Protein AF-A0ABD6EZK9-F1 (afdb_monomer_lite)

Sequence (178 aa):
MIFKDPNLRVIQKNAFKRYFLVEELVFENCAALENIEKNAFKGLTNLRILRLSNNQRLIDLPKNSFALFSSQPGLRIQLKNNALRTISAGVFRKSEHLRELTIEGINLTIETGAFSTLTTIDFLILKGITTIEKSAFKNISRVYRLDITNSRFNLTEGIFDSLSYMKEVNTMIMTAVL

Radius of gyration: 15.77 Å; chains: 1; bounding box: 39×24×45 Å

pLDDT: mean 91.48, std 11.1, range [34.31, 98.69]

Structure (mmCIF, N/CA/C/O backbone):
data_AF-A0ABD6EZK9-F1
#
_entry.id   AF-A0ABD6EZK9-F1
#
loop_
_atom_site.group_PDB
_atom_site.id
_atom_site.type_symbol
_atom_site.label_atom_id
_atom_site.label_alt_id
_atom_site.label_comp_id
_atom_site.label_asym_id
_atom_site.label_entity_id
_atom_site.label_seq_id
_atom_site.pdbx_PDB_ins_code
_atom_site.Cartn_x
_atom_site.Cartn_y
_atom_site.Cartn_z
_atom_site.occupancy
_atom_site.B_iso_or_equiv
_atom_site.auth_seq_id
_atom_site.auth_comp_id
_atom_site.auth_asym_id
_atom_site.auth_atom_id
_atom_site.pdbx_PDB_model_num
ATOM 1 N N . MET A 1 1 ? 3.338 -8.473 -17.486 1.00 96.00 1 MET A N 1
ATOM 2 C CA . MET A 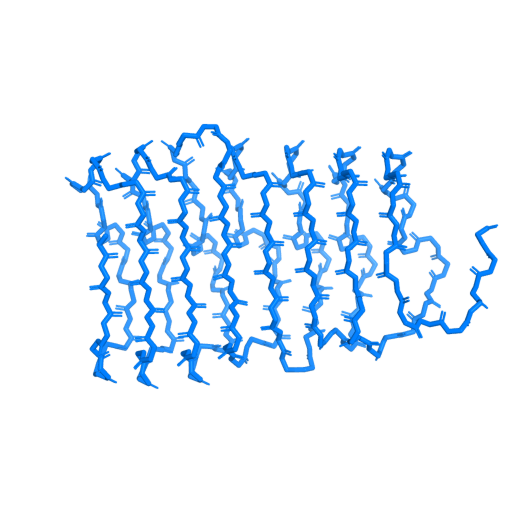1 1 ? 4.748 -8.026 -17.543 1.00 96.00 1 MET A CA 1
ATOM 3 C C . MET A 1 1 ? 5.433 -8.455 -16.255 1.00 96.00 1 MET A C 1
ATOM 5 O O . MET A 1 1 ? 4.887 -8.187 -15.192 1.00 96.00 1 MET A O 1
ATOM 9 N N . ILE A 1 2 ? 6.566 -9.156 -16.331 1.00 97.75 2 ILE A N 1
ATOM 10 C CA . ILE A 1 2 ? 7.234 -9.751 -15.161 1.00 97.75 2 ILE A CA 1
ATOM 11 C C . ILE A 1 2 ? 8.706 -9.330 -15.149 1.00 97.75 2 ILE A C 1
ATOM 13 O O . ILE A 1 2 ? 9.380 -9.438 -16.170 1.00 97.75 2 ILE A O 1
ATOM 17 N N . PHE A 1 3 ? 9.192 -8.883 -13.994 1.00 97.94 3 PHE A N 1
ATOM 18 C CA . PHE A 1 3 ? 10.578 -8.519 -13.718 1.00 97.94 3 PHE A CA 1
ATOM 19 C C . PHE A 1 3 ? 11.151 -9.453 -12.651 1.00 97.94 3 PHE A C 1
ATOM 21 O O . PHE A 1 3 ? 10.533 -9.639 -11.604 1.00 97.94 3 PHE A O 1
ATOM 28 N N . LYS A 1 4 ? 12.330 -10.019 -12.929 1.00 97.12 4 LYS A N 1
ATOM 29 C CA . LYS A 1 4 ? 13.085 -10.899 -12.017 1.00 97.12 4 LYS A CA 1
ATOM 30 C C . LYS A 1 4 ? 14.578 -10.564 -11.984 1.00 97.12 4 LYS A C 1
ATOM 32 O O . LYS A 1 4 ? 15.411 -11.445 -11.810 1.00 97.12 4 LYS A O 1
ATOM 37 N N . ASP A 1 5 ? 14.920 -9.306 -12.249 1.00 97.19 5 ASP A N 1
ATOM 38 C CA . ASP A 1 5 ? 16.314 -8.869 -12.292 1.00 97.19 5 ASP A CA 1
ATOM 39 C C . ASP A 1 5 ? 16.857 -8.727 -10.859 1.00 97.19 5 ASP A C 1
ATOM 41 O O . ASP A 1 5 ? 16.408 -7.835 -10.128 1.00 97.19 5 ASP A O 1
ATOM 45 N N . PRO A 1 6 ? 17.824 -9.568 -10.438 1.00 95.88 6 PRO A N 1
ATOM 46 C CA . PRO A 1 6 ? 18.385 -9.496 -9.095 1.00 95.88 6 PRO A CA 1
ATOM 47 C C . PRO A 1 6 ? 19.155 -8.193 -8.851 1.00 95.88 6 PRO A C 1
ATOM 49 O O . PRO A 1 6 ? 19.359 -7.840 -7.693 1.00 95.88 6 PRO A O 1
ATOM 52 N N . ASN A 1 7 ? 19.548 -7.472 -9.909 1.00 97.69 7 ASN A N 1
ATOM 53 C CA . ASN A 1 7 ? 20.286 -6.212 -9.840 1.00 97.69 7 ASN A CA 1
ATOM 54 C C . ASN A 1 7 ? 19.381 -4.974 -9.918 1.00 97.69 7 ASN A C 1
ATOM 56 O O . ASN A 1 7 ? 19.876 -3.853 -9.775 1.00 97.69 7 ASN A O 1
ATOM 60 N N . LEU A 1 8 ? 18.068 -5.135 -10.121 1.00 98.25 8 LEU A N 1
ATOM 61 C CA . LEU A 1 8 ? 17.134 -4.012 -10.122 1.00 98.25 8 LEU A CA 1
ATOM 62 C C . LEU A 1 8 ? 17.090 -3.388 -8.727 1.00 98.25 8 LEU A C 1
ATOM 64 O O . LEU A 1 8 ? 16.507 -3.959 -7.814 1.00 98.25 8 LEU A O 1
ATOM 68 N N . ARG A 1 9 ? 17.668 -2.195 -8.576 1.00 98.12 9 ARG A N 1
ATOM 69 C CA . ARG A 1 9 ? 17.710 -1.481 -7.289 1.00 98.12 9 ARG A CA 1
ATOM 70 C C . ARG A 1 9 ? 16.527 -0.556 -7.052 1.00 98.12 9 ARG A C 1
ATOM 72 O O . ARG A 1 9 ? 16.079 -0.402 -5.919 1.00 98.12 9 ARG A O 1
ATOM 79 N N . VAL A 1 10 ? 16.036 0.080 -8.112 1.00 98.38 10 VAL A N 1
ATOM 80 C CA . VAL A 1 10 ? 15.052 1.161 -8.015 1.00 98.38 10 VAL A CA 1
ATOM 81 C C . VAL A 1 10 ? 14.018 1.035 -9.124 1.00 98.38 10 VAL A C 1
ATOM 83 O O . VAL A 1 10 ? 14.377 0.943 -10.298 1.00 98.38 10 VAL A O 1
ATOM 86 N N . ILE A 1 11 ? 12.735 1.119 -8.769 1.00 97.88 11 ILE A N 1
ATOM 87 C CA . ILE A 1 11 ? 11.675 1.387 -9.746 1.00 97.88 11 ILE A CA 1
ATOM 88 C C . ILE A 1 11 ? 11.538 2.904 -9.881 1.00 97.88 11 ILE A C 1
ATOM 90 O O . ILE A 1 11 ? 11.025 3.583 -8.990 1.00 97.88 11 ILE A O 1
ATOM 94 N N . GLN A 1 12 ? 12.037 3.434 -10.995 1.00 97.38 12 GLN A N 1
ATOM 95 C CA . GLN A 1 12 ? 12.130 4.873 -11.223 1.00 97.38 12 GLN A CA 1
ATOM 96 C C . GLN A 1 12 ? 10.762 5.535 -11.423 1.00 97.38 12 GLN A C 1
ATOM 98 O O . GLN A 1 12 ? 9.789 4.934 -11.892 1.00 97.38 12 GLN A O 1
ATOM 103 N N . LYS A 1 13 ? 10.704 6.831 -11.127 1.00 95.69 13 LYS A N 1
ATOM 104 C CA . LYS A 1 13 ? 9.548 7.692 -11.353 1.00 95.69 13 LYS A CA 1
ATOM 105 C C . LYS A 1 13 ? 9.110 7.609 -12.813 1.00 95.69 13 LYS A C 1
ATOM 107 O O . LYS A 1 13 ? 9.899 7.844 -13.723 1.00 95.69 13 LYS A O 1
ATOM 112 N N . ASN A 1 14 ? 7.811 7.401 -13.037 1.00 92.81 14 ASN A N 1
ATOM 113 C CA . ASN A 1 14 ? 7.214 7.281 -14.371 1.00 92.81 14 ASN A CA 1
ATOM 114 C C . ASN A 1 14 ? 7.803 6.152 -15.245 1.00 92.81 14 ASN A C 1
ATOM 116 O O . ASN A 1 14 ? 7.617 6.210 -16.465 1.00 92.81 14 ASN A O 1
ATOM 120 N N . ALA A 1 15 ? 8.472 5.141 -14.671 1.00 95.00 15 ALA A N 1
ATOM 121 C CA . ALA A 1 15 ? 9.044 4.018 -15.425 1.00 95.00 15 ALA A CA 1
ATOM 122 C C . ALA A 1 15 ? 8.026 3.370 -16.381 1.00 95.00 15 ALA A C 1
ATOM 124 O O . ALA A 1 15 ? 8.384 2.911 -17.464 1.00 95.00 15 ALA A O 1
ATOM 125 N N . PHE A 1 16 ? 6.738 3.417 -16.018 1.00 94.62 16 PHE A N 1
ATOM 126 C CA . PHE A 1 16 ? 5.662 2.779 -16.767 1.00 94.62 16 PHE A CA 1
ATOM 127 C C . PHE A 1 16 ? 4.757 3.718 -17.576 1.00 94.62 16 PHE A C 1
ATOM 129 O O . PHE A 1 16 ? 3.709 3.295 -18.062 1.00 94.62 16 PHE A O 1
ATOM 136 N N . LYS A 1 17 ? 5.155 4.979 -17.799 1.00 92.00 17 LYS A N 1
ATOM 137 C CA . LYS A 1 17 ? 4.282 6.005 -18.410 1.00 92.00 17 LYS A CA 1
ATOM 138 C C . LYS A 1 17 ? 3.712 5.635 -19.787 1.00 92.00 17 LYS A C 1
ATOM 140 O O . LYS A 1 17 ? 2.690 6.188 -20.180 1.00 92.00 17 LYS A O 1
ATOM 145 N N . ARG A 1 18 ? 4.375 4.742 -20.529 1.00 93.38 18 ARG A N 1
ATOM 146 C CA . ARG A 1 18 ? 3.982 4.315 -21.884 1.00 93.38 18 ARG A CA 1
ATOM 147 C C . ARG A 1 18 ? 3.382 2.905 -21.948 1.00 93.38 18 ARG A C 1
ATOM 149 O O . ARG A 1 18 ? 3.031 2.460 -23.031 1.00 93.38 18 ARG A O 1
ATOM 156 N N . TYR A 1 19 ? 3.241 2.211 -20.820 1.00 94.06 19 TYR A N 1
ATOM 157 C CA . TYR A 1 19 ? 2.802 0.812 -20.770 1.00 94.06 19 TYR A CA 1
ATOM 158 C C . TYR A 1 19 ? 1.306 0.695 -20.440 1.00 94.06 19 TYR A C 1
ATOM 160 O O . TYR A 1 19 ? 0.899 -0.049 -19.553 1.00 94.06 19 TYR A O 1
ATOM 168 N N . PHE A 1 20 ? 0.472 1.446 -21.159 1.00 93.31 20 PHE A N 1
ATOM 169 C CA . PHE A 1 20 ? -0.962 1.583 -20.871 1.00 93.31 20 PHE A CA 1
ATOM 170 C C . PHE A 1 20 ? -1.766 0.285 -21.044 1.00 93.31 20 PHE A C 1
ATOM 172 O O . PHE A 1 20 ? -2.811 0.149 -20.416 1.00 93.31 20 PHE A O 1
ATOM 179 N N . LEU A 1 21 ? -1.273 -0.674 -21.839 1.00 95.62 21 LEU A N 1
ATOM 180 C CA . LEU A 1 21 ? -1.915 -1.977 -22.072 1.00 95.62 21 LEU A CA 1
ATOM 181 C C . LEU A 1 21 ? -1.601 -3.033 -21.002 1.00 95.62 21 LEU A C 1
ATOM 183 O O . LEU A 1 21 ? -2.171 -4.118 -21.038 1.00 95.62 21 LEU A O 1
ATOM 187 N N . VAL A 1 22 ? -0.675 -2.767 -20.077 1.00 96.44 22 VAL A N 1
ATOM 188 C CA . VAL A 1 22 ? -0.282 -3.766 -19.076 1.00 96.44 22 VAL A CA 1
ATOM 189 C C . VAL A 1 22 ? -1.404 -3.951 -18.055 1.00 96.44 22 VAL A C 1
ATOM 191 O O . VAL A 1 22 ? -1.701 -3.040 -17.286 1.00 96.44 22 VAL A O 1
ATOM 194 N N . GLU A 1 23 ? -1.983 -5.152 -18.019 1.00 97.06 23 GLU A N 1
ATOM 195 C CA . GLU A 1 23 ? -3.003 -5.538 -17.031 1.00 97.06 23 GLU A CA 1
ATOM 196 C C . GLU A 1 23 ? -2.406 -6.135 -15.753 1.00 97.06 23 GLU A C 1
ATOM 198 O O . GLU A 1 23 ? -2.955 -5.979 -14.662 1.00 97.06 23 GLU A O 1
ATOM 203 N N . GLU A 1 24 ? -1.250 -6.782 -15.871 1.00 97.94 24 GLU A N 1
ATOM 204 C CA . GLU A 1 24 ? -0.554 -7.406 -14.753 1.00 97.94 24 GLU A CA 1
ATOM 205 C C . GLU A 1 24 ? 0.929 -7.044 -14.773 1.00 97.94 24 GLU A C 1
ATOM 207 O O . GLU A 1 24 ? 1.621 -7.237 -15.780 1.00 97.94 24 GLU A O 1
ATOM 212 N N . LEU A 1 25 ? 1.417 -6.533 -13.646 1.00 98.12 25 LEU A N 1
ATOM 213 C CA . LEU A 1 25 ? 2.809 -6.161 -13.436 1.00 98.12 25 LEU A CA 1
ATOM 214 C C . LEU A 1 25 ? 3.354 -6.876 -12.197 1.00 98.12 25 LEU A C 1
ATOM 216 O O . LEU A 1 25 ? 2.792 -6.765 -11.109 1.00 98.12 25 LEU A O 1
ATOM 220 N N . VAL A 1 26 ? 4.454 -7.604 -12.367 1.00 98.69 26 VAL A N 1
ATOM 221 C CA . VAL A 1 26 ? 5.059 -8.428 -11.314 1.00 98.69 26 VAL A CA 1
ATOM 222 C C . VAL A 1 26 ? 6.540 -8.092 -11.175 1.00 98.69 26 VAL A C 1
ATOM 224 O O . VAL A 1 26 ? 7.257 -8.086 -12.171 1.00 98.69 26 VAL A O 1
ATOM 227 N N . PHE A 1 27 ? 6.993 -7.866 -9.943 1.00 98.50 27 PHE A N 1
ATOM 228 C CA . PHE A 1 27 ? 8.402 -7.833 -9.546 1.00 98.50 27 PHE A CA 1
ATOM 229 C C . PHE A 1 27 ? 8.632 -8.938 -8.530 1.00 98.50 27 PHE A C 1
ATOM 231 O O . PHE A 1 27 ? 8.131 -8.868 -7.404 1.00 98.50 27 PHE A O 1
ATOM 238 N N . GLU A 1 28 ? 9.354 -9.968 -8.940 1.00 97.94 28 GLU A N 1
ATOM 239 C CA . GLU A 1 28 ? 9.555 -11.166 -8.141 1.00 97.94 28 GLU A CA 1
ATOM 240 C C . GLU A 1 28 ? 11.043 -11.485 -8.039 1.00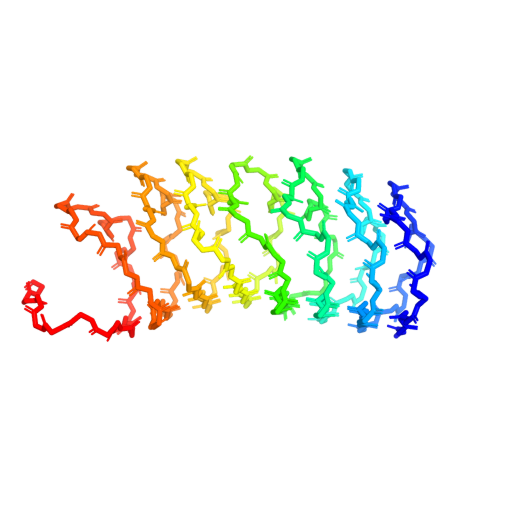 97.94 28 GLU A C 1
ATOM 242 O O . GLU A 1 28 ? 11.723 -11.582 -9.057 1.00 97.94 28 GLU A O 1
ATOM 247 N N . ASN A 1 29 ? 11.536 -11.707 -6.820 1.00 97.94 29 ASN A N 1
ATOM 248 C CA . ASN A 1 29 ? 12.937 -12.052 -6.559 1.00 97.94 29 ASN A CA 1
ATOM 249 C C . ASN A 1 29 ? 13.943 -10.988 -7.057 1.00 97.94 29 ASN A C 1
ATOM 251 O O . ASN A 1 29 ? 15.081 -11.317 -7.398 1.00 97.94 29 ASN A O 1
ATOM 255 N N . CYS A 1 30 ? 13.565 -9.704 -7.075 1.00 98.12 30 CYS A N 1
ATOM 256 C CA . CYS A 1 30 ? 14.497 -8.603 -7.324 1.00 98.12 30 CYS A CA 1
ATOM 257 C C . CYS A 1 30 ? 15.295 -8.322 -6.039 1.00 98.12 30 CYS A C 1
ATOM 259 O O . CYS A 1 30 ? 14.971 -7.422 -5.265 1.00 98.12 30 CYS A O 1
ATOM 261 N N . ALA A 1 31 ? 16.326 -9.131 -5.781 1.00 96.75 31 ALA A N 1
ATOM 262 C CA . ALA A 1 31 ? 17.062 -9.147 -4.512 1.00 96.75 31 ALA A CA 1
ATOM 263 C C . ALA A 1 31 ? 17.712 -7.801 -4.131 1.00 96.75 31 ALA A C 1
ATOM 265 O O . ALA A 1 31 ? 17.871 -7.511 -2.944 1.00 96.75 31 ALA A O 1
ATOM 266 N N . ALA A 1 32 ? 18.071 -6.971 -5.116 1.00 98.19 32 ALA A N 1
ATOM 267 C CA . ALA A 1 32 ? 18.632 -5.644 -4.886 1.00 98.19 32 ALA A CA 1
ATOM 268 C C . ALA A 1 32 ? 17.586 -4.519 -4.772 1.00 98.19 32 ALA A C 1
ATOM 270 O O . ALA A 1 32 ? 17.981 -3.390 -4.483 1.00 98.19 32 ALA A O 1
ATOM 271 N N . LEU A 1 33 ? 16.290 -4.792 -4.989 1.00 98.62 33 LEU A N 1
ATOM 272 C CA . LEU A 1 33 ? 15.252 -3.760 -5.019 1.00 98.62 33 LEU A CA 1
ATOM 273 C C . LEU A 1 33 ? 15.061 -3.170 -3.625 1.00 98.62 33 LEU A C 1
ATOM 275 O O . LEU A 1 33 ? 14.563 -3.838 -2.724 1.00 98.62 33 LEU A O 1
ATOM 279 N N . GLU A 1 34 ? 15.437 -1.906 -3.478 1.00 97.75 34 GLU A N 1
ATOM 280 C CA . GLU A 1 34 ? 15.437 -1.184 -2.204 1.00 97.75 34 GLU A CA 1
ATOM 281 C C . GLU A 1 34 ? 14.525 0.047 -2.223 1.00 97.75 34 GLU A C 1
ATOM 283 O O . GLU A 1 34 ? 14.177 0.565 -1.166 1.00 97.75 34 GLU A O 1
ATOM 288 N N . ASN A 1 35 ? 14.104 0.515 -3.407 1.00 97.94 35 ASN A N 1
ATOM 289 C CA . ASN A 1 35 ? 13.329 1.747 -3.521 1.00 97.94 35 ASN A CA 1
ATOM 290 C C . ASN A 1 35 ? 12.304 1.742 -4.669 1.00 97.94 35 ASN A C 1
ATOM 292 O O . ASN A 1 35 ? 12.542 1.227 -5.765 1.00 97.94 35 ASN A O 1
ATOM 296 N N . ILE A 1 36 ? 11.176 2.411 -4.430 1.00 97.94 36 ILE A N 1
ATOM 297 C CA . ILE A 1 36 ? 10.140 2.718 -5.419 1.00 97.94 36 ILE A CA 1
ATOM 298 C C . ILE A 1 36 ? 9.924 4.224 -5.393 1.00 97.94 36 ILE A C 1
ATOM 300 O O . ILE A 1 36 ? 9.388 4.781 -4.433 1.00 97.94 36 ILE A O 1
ATOM 304 N N . GLU A 1 37 ? 10.331 4.901 -6.459 1.00 97.00 37 GLU A N 1
ATOM 305 C CA . GLU A 1 37 ? 10.202 6.348 -6.517 1.00 97.00 37 GLU A CA 1
ATOM 306 C C . GLU A 1 37 ? 8.741 6.796 -6.647 1.00 97.00 37 GLU A C 1
ATOM 308 O O . GLU A 1 37 ? 7.846 6.068 -7.087 1.00 97.00 37 GLU A O 1
ATOM 313 N N . LYS A 1 38 ? 8.496 8.065 -6.307 1.00 94.38 38 LYS A N 1
ATOM 314 C CA . LYS A 1 38 ? 7.176 8.688 -6.439 1.00 94.38 38 LYS A CA 1
ATOM 315 C C . LYS A 1 38 ? 6.596 8.486 -7.842 1.00 94.38 38 LYS A C 1
ATOM 317 O O . LYS A 1 38 ? 7.243 8.801 -8.841 1.00 94.38 38 LYS A O 1
ATOM 322 N N . ASN A 1 39 ? 5.333 8.074 -7.916 1.00 93.00 39 ASN A N 1
ATOM 323 C CA . ASN A 1 39 ? 4.595 7.869 -9.163 1.00 93.00 39 ASN A CA 1
ATOM 324 C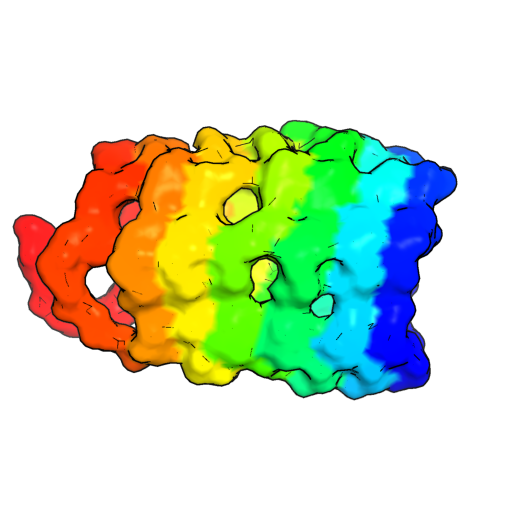 C . ASN A 1 39 ? 5.273 6.873 -10.129 1.00 93.00 39 ASN A C 1
ATOM 326 O O . ASN A 1 39 ? 5.126 7.014 -11.346 1.00 93.00 39 ASN A O 1
ATOM 330 N N . ALA A 1 40 ? 6.041 5.902 -9.624 1.00 95.62 40 ALA A N 1
ATOM 331 C CA . ALA A 1 40 ? 6.700 4.882 -10.442 1.00 95.62 40 ALA A CA 1
ATOM 332 C C . ALA A 1 40 ? 5.728 4.196 -11.422 1.00 95.62 40 ALA A C 1
ATOM 334 O O . ALA A 1 40 ? 6.022 4.054 -12.609 1.00 95.62 40 ALA A O 1
ATOM 335 N N . PHE A 1 41 ? 4.525 3.881 -10.937 1.00 95.06 41 PHE A N 1
ATOM 336 C CA . PHE A 1 41 ? 3.472 3.157 -11.657 1.00 95.06 41 PHE A CA 1
ATOM 337 C C . PHE A 1 41 ? 2.508 4.047 -12.460 1.00 95.06 41 PHE A C 1
ATOM 339 O O . PHE A 1 41 ? 1.511 3.566 -13.002 1.00 95.06 41 PHE A O 1
ATOM 346 N N . LYS A 1 42 ? 2.784 5.352 -12.568 1.00 92.50 42 LYS A N 1
ATOM 347 C CA . LYS A 1 42 ? 1.942 6.269 -13.345 1.00 92.50 42 LYS A CA 1
ATOM 348 C C . LYS A 1 42 ? 1.914 5.863 -14.823 1.00 92.50 42 LYS A C 1
ATOM 350 O O . LYS A 1 42 ? 2.965 5.679 -15.429 1.00 92.50 42 LYS A O 1
ATOM 355 N N . GLY A 1 43 ? 0.716 5.838 -15.411 1.00 91.19 43 GLY A N 1
ATOM 356 C CA . GLY A 1 43 ? 0.478 5.521 -16.829 1.00 91.19 43 GLY A CA 1
ATOM 357 C C . GLY A 1 43 ? 0.030 4.083 -17.098 1.00 91.19 43 GLY A C 1
ATOM 358 O O . GLY A 1 43 ? -0.359 3.780 -18.221 1.00 91.19 43 GLY A O 1
ATOM 359 N N . LEU A 1 44 ? 0.016 3.225 -16.075 1.00 94.50 44 LEU A N 1
ATOM 360 C CA . LEU A 1 44 ? -0.524 1.866 -16.142 1.00 94.50 44 LEU A CA 1
ATOM 361 C C . LEU A 1 44 ? -2.062 1.878 -16.088 1.00 94.50 44 LEU A C 1
ATOM 363 O O . LEU A 1 44 ? -2.666 1.504 -15.082 1.00 94.50 44 LEU A O 1
ATOM 367 N N . THR A 1 45 ? -2.706 2.367 -17.150 1.00 93.88 45 THR A N 1
ATOM 368 C CA . THR A 1 45 ? -4.152 2.630 -17.131 1.00 93.88 45 THR A CA 1
ATOM 369 C C . THR A 1 45 ? -5.025 1.381 -17.180 1.00 93.88 45 THR A C 1
ATOM 371 O O . THR A 1 45 ? -6.131 1.385 -16.648 1.00 93.88 45 THR A O 1
ATOM 374 N N . ASN A 1 46 ? -4.522 0.287 -17.759 1.00 95.62 46 ASN A N 1
ATOM 375 C CA . ASN A 1 46 ? -5.244 -0.987 -17.797 1.00 95.62 46 ASN A CA 1
ATOM 376 C C . ASN A 1 46 ? -4.888 -1.937 -16.649 1.00 95.62 46 ASN A C 1
ATOM 378 O O . ASN A 1 46 ? -5.382 -3.061 -16.618 1.00 95.62 46 ASN A O 1
ATOM 382 N N . LEU A 1 47 ? -4.065 -1.503 -15.690 1.00 96.19 47 LEU A N 1
ATOM 383 C CA . LEU A 1 47 ? -3.585 -2.379 -14.626 1.00 96.19 47 LEU A CA 1
ATOM 384 C C . LEU A 1 47 ? -4.732 -2.886 -13.757 1.00 96.19 47 LEU A C 1
ATOM 386 O O . LEU A 1 47 ? -5.582 -2.118 -13.308 1.00 96.19 47 LEU A O 1
ATOM 390 N N . ARG A 1 48 ? -4.704 -4.185 -13.484 1.00 97.06 48 ARG A N 1
ATOM 391 C CA . ARG A 1 48 ? -5.633 -4.896 -12.603 1.00 97.06 48 ARG A CA 1
ATOM 392 C C . ARG A 1 48 ? -4.889 -5.547 -11.447 1.00 97.06 48 ARG A C 1
ATOM 394 O O . ARG A 1 48 ? -5.437 -5.645 -10.354 1.00 97.06 48 ARG A O 1
ATOM 401 N N . ILE A 1 49 ? -3.639 -5.964 -11.662 1.00 97.94 49 ILE A N 1
ATOM 402 C CA . ILE A 1 49 ? -2.829 -6.649 -10.651 1.00 97.94 49 ILE A CA 1
ATOM 403 C C . ILE A 1 49 ? -1.406 -6.085 -10.631 1.00 97.94 49 ILE A C 1
ATOM 405 O O . ILE A 1 49 ? -0.717 -6.059 -11.650 1.00 97.94 49 ILE A O 1
ATOM 409 N N . LEU A 1 50 ? -0.946 -5.694 -9.443 1.00 98.00 50 LEU A N 1
ATOM 410 C CA . LEU A 1 50 ? 0.446 -5.361 -9.158 1.00 98.00 50 LEU A CA 1
ATOM 411 C C . LEU A 1 50 ? 0.973 -6.267 -8.046 1.00 98.00 50 LEU A C 1
ATOM 413 O O . LEU A 1 50 ? 0.449 -6.244 -6.931 1.00 98.00 50 LEU A O 1
ATOM 417 N N . ARG A 1 51 ? 2.022 -7.043 -8.330 1.00 98.69 51 ARG A N 1
ATOM 418 C CA . ARG A 1 51 ? 2.686 -7.897 -7.336 1.00 98.69 51 ARG A CA 1
ATOM 419 C C . ARG A 1 51 ? 4.136 -7.488 -7.148 1.00 98.69 51 ARG A C 1
ATOM 421 O O . ARG A 1 51 ? 4.886 -7.401 -8.116 1.00 98.69 51 ARG A O 1
ATOM 428 N N . LEU A 1 52 ? 4.529 -7.275 -5.899 1.00 98.56 52 LEU A N 1
ATOM 429 C CA . LEU A 1 52 ? 5.919 -7.164 -5.485 1.00 98.56 52 LEU A CA 1
ATOM 430 C C . LEU A 1 52 ? 6.163 -8.238 -4.435 1.00 98.56 52 LEU A C 1
ATOM 432 O O . LEU A 1 52 ? 5.645 -8.145 -3.317 1.00 98.56 52 LEU A O 1
ATOM 436 N N . SER A 1 53 ? 6.905 -9.274 -4.813 1.00 98.25 53 SER A N 1
ATOM 437 C CA . SER A 1 53 ? 7.111 -10.451 -3.977 1.00 98.25 53 SER A CA 1
ATOM 438 C C . SER A 1 53 ? 8.576 -10.841 -3.860 1.00 98.25 53 SER A C 1
ATOM 440 O O . SER A 1 53 ? 9.311 -10.806 -4.844 1.00 98.25 53 SER A O 1
ATOM 442 N N . ASN A 1 54 ? 8.985 -11.250 -2.658 1.00 97.94 54 ASN A N 1
ATOM 443 C CA . ASN A 1 54 ? 10.339 -11.734 -2.378 1.00 97.94 54 ASN A CA 1
ATOM 444 C C . ASN A 1 54 ? 11.440 -10.692 -2.687 1.00 97.94 54 ASN A C 1
ATOM 446 O O . ASN A 1 54 ? 12.533 -11.048 -3.129 1.00 97.94 54 ASN A O 1
ATOM 450 N N . ASN A 1 55 ? 11.172 -9.400 -2.455 1.00 98.06 55 ASN A N 1
ATOM 451 C CA . ASN A 1 55 ? 12.149 -8.316 -2.620 1.00 98.06 55 ASN A CA 1
ATOM 452 C C . ASN A 1 55 ? 12.672 -7.889 -1.238 1.00 98.06 55 ASN A C 1
ATOM 454 O O . ASN A 1 55 ? 12.212 -6.917 -0.641 1.00 98.06 55 ASN A O 1
ATOM 458 N N . GLN A 1 56 ? 13.614 -8.661 -0.694 1.00 96.19 56 GLN A N 1
ATOM 459 C CA . GLN A 1 56 ? 14.019 -8.590 0.720 1.00 96.19 56 GLN A CA 1
ATOM 460 C C . GLN A 1 56 ? 14.707 -7.281 1.141 1.00 96.19 56 GLN A C 1
ATOM 462 O O . GLN A 1 56 ? 14.826 -7.020 2.334 1.00 96.19 56 GLN A O 1
ATOM 467 N N . ARG A 1 57 ? 15.168 -6.452 0.196 1.00 97.94 57 ARG A N 1
ATOM 468 C CA . ARG A 1 57 ? 15.747 -5.130 0.495 1.00 97.94 57 ARG A CA 1
ATOM 469 C C . ARG A 1 57 ? 14.731 -3.991 0.462 1.00 97.94 57 ARG A C 1
ATOM 471 O O . ARG A 1 57 ? 15.068 -2.878 0.857 1.00 97.94 57 ARG A O 1
ATOM 478 N N . LEU A 1 58 ? 13.493 -4.254 0.046 1.00 98.06 58 LEU A N 1
ATOM 479 C CA . LEU A 1 58 ? 12.429 -3.260 0.051 1.00 98.06 58 LEU A CA 1
ATOM 480 C C . LEU A 1 58 ? 11.858 -3.154 1.470 1.00 98.06 58 LEU A C 1
ATOM 482 O O . LEU A 1 58 ? 11.020 -3.964 1.874 1.00 98.06 58 LEU A O 1
ATOM 486 N N . ILE A 1 59 ? 12.367 -2.176 2.221 1.00 97.69 59 ILE A N 1
ATOM 487 C CA . ILE A 1 59 ? 12.070 -1.972 3.649 1.00 97.69 59 ILE A CA 1
ATOM 488 C C . ILE A 1 59 ? 10.996 -0.901 3.862 1.00 97.69 59 ILE A C 1
ATOM 490 O O . ILE A 1 59 ? 10.137 -1.052 4.729 1.00 97.69 59 ILE A O 1
ATOM 494 N N . ASP A 1 60 ? 11.006 0.144 3.039 1.00 94.81 60 ASP A N 1
ATOM 495 C CA . ASP A 1 60 ? 10.106 1.286 3.174 1.00 94.81 60 ASP A CA 1
ATOM 496 C C . ASP A 1 60 ? 9.445 1.629 1.843 1.00 94.81 60 ASP A C 1
ATOM 498 O O . ASP A 1 60 ? 9.966 1.353 0.758 1.00 94.81 60 ASP A O 1
ATOM 502 N N . LEU A 1 61 ? 8.283 2.273 1.933 1.00 96.00 61 LEU A N 1
ATOM 503 C CA . LEU A 1 61 ? 7.552 2.791 0.785 1.00 96.00 61 LEU A CA 1
ATOM 504 C C . LEU A 1 61 ? 7.538 4.317 0.854 1.00 96.00 61 LEU A C 1
ATOM 506 O O . LEU A 1 61 ? 6.809 4.888 1.668 1.00 96.00 61 LEU A O 1
ATOM 510 N N . PRO A 1 62 ? 8.292 5.015 -0.012 1.00 94.25 62 PRO A N 1
ATOM 511 C CA . PRO A 1 62 ? 8.266 6.466 -0.031 1.00 94.25 62 PRO A CA 1
ATOM 512 C C . PRO A 1 62 ? 6.860 7.004 -0.299 1.00 94.25 62 PRO A C 1
ATOM 514 O O . PRO A 1 62 ? 6.050 6.393 -1.008 1.00 94.25 62 PRO A O 1
ATOM 517 N N . LYS A 1 63 ? 6.584 8.207 0.207 1.00 94.69 63 LYS A N 1
ATOM 518 C CA . LYS A 1 63 ? 5.332 8.919 -0.058 1.00 94.69 63 LYS A CA 1
ATOM 519 C C . LYS A 1 63 ? 5.069 8.994 -1.565 1.00 94.69 63 LYS A C 1
ATOM 521 O O . LYS A 1 63 ? 5.921 9.440 -2.335 1.00 94.69 63 LYS A O 1
ATOM 526 N N . ASN A 1 64 ? 3.853 8.639 -1.973 1.00 94.44 64 ASN A N 1
ATOM 527 C CA . ASN A 1 64 ? 3.411 8.570 -3.366 1.00 94.44 64 ASN A CA 1
ATOM 528 C C . ASN A 1 64 ? 4.077 7.486 -4.243 1.00 94.44 64 ASN A C 1
ATOM 530 O O . ASN A 1 64 ? 3.952 7.561 -5.467 1.00 94.44 64 ASN A O 1
ATOM 534 N N . SER A 1 65 ? 4.777 6.496 -3.683 1.00 94.25 65 SER A N 1
ATOM 535 C CA . SER A 1 65 ? 5.304 5.346 -4.450 1.00 94.25 65 SER A CA 1
ATOM 536 C C . SER A 1 65 ? 4.193 4.578 -5.183 1.00 94.25 65 SER A C 1
ATOM 538 O O . SER A 1 65 ? 4.363 4.184 -6.336 1.00 94.25 65 SER A O 1
ATOM 540 N N . PHE A 1 66 ? 3.016 4.485 -4.560 1.00 93.75 66 PHE A N 1
ATOM 541 C CA . PHE A 1 66 ? 1.797 3.861 -5.079 1.00 93.75 66 PHE A CA 1
ATOM 542 C C . PHE A 1 66 ? 0.695 4.896 -5.360 1.00 93.75 66 PHE A C 1
ATOM 544 O O . PHE A 1 66 ? -0.488 4.605 -5.231 1.00 93.75 66 PHE A O 1
ATOM 551 N N . ALA A 1 67 ? 1.059 6.135 -5.701 1.00 86.25 67 ALA A N 1
ATOM 552 C CA . ALA A 1 67 ? 0.076 7.171 -6.001 1.00 86.25 67 ALA A CA 1
ATOM 553 C C . ALA A 1 67 ? -0.288 7.253 -7.484 1.00 86.25 67 ALA A C 1
ATOM 555 O O . ALA A 1 67 ? 0.498 6.897 -8.363 1.00 86.25 67 ALA A O 1
ATOM 556 N N . LEU A 1 68 ? -1.445 7.873 -7.747 1.00 76.12 68 LEU A N 1
ATOM 557 C CA . LEU A 1 68 ? -1.913 8.230 -9.092 1.00 76.12 68 LEU A CA 1
ATOM 558 C C . LEU A 1 68 ? -2.087 7.015 -10.019 1.00 76.12 68 LEU A C 1
ATOM 560 O O . LEU A 1 68 ? -1.762 7.089 -11.209 1.00 76.12 68 LEU A O 1
ATOM 564 N N . PHE A 1 69 ? -2.622 5.913 -9.488 1.00 74.69 69 PHE A N 1
ATOM 565 C CA . PHE A 1 69 ? -3.116 4.822 -10.320 1.00 74.69 69 PHE A CA 1
ATOM 566 C C . PHE A 1 69 ? -4.336 5.302 -11.106 1.00 74.69 69 PHE A C 1
ATOM 568 O O . PHE A 1 69 ? -5.441 5.373 -10.583 1.00 74.69 69 PHE A O 1
ATOM 575 N N . SER A 1 70 ? -4.143 5.601 -12.386 1.00 77.00 70 SER A N 1
ATOM 576 C CA . SER A 1 70 ? -5.241 5.726 -13.353 1.00 77.00 70 SER A CA 1
ATOM 577 C C . SER A 1 70 ? -5.672 4.347 -13.867 1.00 77.00 70 SER A C 1
ATOM 579 O O . SER A 1 70 ? -5.881 4.194 -15.060 1.00 77.00 70 SER A O 1
ATOM 581 N N . SER A 1 71 ? -5.687 3.340 -12.989 1.00 84.19 71 SER A N 1
ATOM 582 C CA . SER A 1 71 ? -5.875 1.923 -13.313 1.00 84.19 71 SER A CA 1
ATOM 583 C C . SER A 1 71 ? -7.344 1.565 -13.553 1.00 84.19 71 SER A C 1
ATOM 585 O O . SER A 1 71 ? -8.234 2.379 -13.316 1.00 84.19 71 SER A O 1
ATOM 587 N N . GLN A 1 72 ? -7.618 0.315 -13.928 1.00 91.69 72 GLN A N 1
ATOM 588 C CA . GLN A 1 72 ? -8.995 -0.169 -14.019 1.00 91.69 72 GLN A CA 1
ATOM 589 C C . GLN A 1 72 ? -9.640 -0.284 -12.629 1.00 91.69 72 GLN A C 1
ATOM 591 O O . GLN A 1 72 ? -8.939 -0.579 -11.650 1.00 91.69 72 GLN A O 1
ATOM 596 N N . PRO A 1 73 ? -10.972 -0.106 -12.524 1.00 92.12 73 PRO A N 1
ATOM 597 C CA . PRO A 1 73 ? -11.730 -0.480 -11.337 1.00 92.12 73 PRO A CA 1
ATOM 598 C C . PRO A 1 73 ? -11.442 -1.933 -10.942 1.00 92.12 73 PRO A C 1
ATOM 600 O O . PRO A 1 73 ? -11.469 -2.826 -11.790 1.00 92.12 73 PRO A O 1
ATOM 603 N N . GLY A 1 74 ? -11.184 -2.180 -9.656 1.00 93.94 74 GLY A N 1
ATOM 604 C CA . GLY A 1 74 ? -10.840 -3.528 -9.191 1.00 93.94 74 GLY A CA 1
ATOM 605 C C . GLY A 1 74 ? -9.342 -3.805 -9.125 1.00 93.94 74 GLY A C 1
ATOM 606 O O . GLY A 1 74 ? -8.957 -4.971 -9.133 1.00 93.94 74 GLY A O 1
ATOM 607 N N . LEU A 1 75 ? -8.494 -2.772 -9.066 1.00 95.56 75 LEU A N 1
ATOM 608 C CA . LEU A 1 75 ? -7.054 -2.950 -8.894 1.00 95.56 75 LEU A CA 1
ATOM 609 C C . LEU A 1 75 ? -6.763 -3.737 -7.608 1.00 95.56 75 LEU A C 1
ATOM 611 O O . LEU A 1 75 ? -7.369 -3.495 -6.559 1.00 95.56 75 LEU A O 1
ATOM 615 N N . ARG A 1 76 ? -5.792 -4.647 -7.702 1.00 97.75 76 ARG A N 1
ATOM 616 C CA . ARG A 1 76 ? -5.270 -5.462 -6.605 1.00 97.75 76 ARG A CA 1
ATOM 617 C C . ARG A 1 76 ? -3.769 -5.229 -6.471 1.00 97.75 76 ARG A C 1
ATOM 619 O O . ARG A 1 76 ? -3.031 -5.401 -7.443 1.00 97.75 76 ARG A O 1
ATOM 626 N N . ILE A 1 77 ? -3.314 -4.865 -5.276 1.00 97.88 77 ILE A N 1
ATOM 627 C CA . ILE A 1 77 ? -1.888 -4.692 -4.965 1.00 97.88 77 ILE A CA 1
ATOM 628 C C . ILE A 1 77 ? -1.479 -5.727 -3.920 1.00 97.88 77 ILE A C 1
ATOM 630 O O . ILE A 1 77 ? -2.111 -5.852 -2.872 1.00 97.88 77 ILE A O 1
ATOM 634 N N . GLN A 1 78 ? -0.406 -6.462 -4.203 1.00 98.69 78 GLN A N 1
ATOM 635 C CA . GLN A 1 78 ? 0.127 -7.500 -3.327 1.00 98.69 78 GLN A CA 1
ATOM 636 C C . GLN A 1 78 ? 1.608 -7.239 -3.050 1.00 98.69 78 GLN A C 1
ATOM 638 O O . GLN A 1 78 ? 2.444 -7.366 -3.944 1.00 98.69 78 GLN A O 1
ATOM 643 N N . LEU A 1 79 ? 1.921 -6.886 -1.806 1.00 98.44 79 LEU A N 1
ATOM 644 C CA . LEU A 1 79 ? 3.270 -6.660 -1.293 1.00 98.44 79 LEU A CA 1
ATOM 645 C C . LEU A 1 79 ? 3.590 -7.784 -0.304 1.00 98.44 79 LEU A C 1
ATOM 647 O O . LEU A 1 79 ? 3.311 -7.664 0.886 1.00 98.44 79 LEU A O 1
ATOM 651 N N . LYS A 1 80 ? 4.111 -8.901 -0.812 1.00 98.38 80 LYS A N 1
ATOM 652 C CA . LYS A 1 80 ? 4.300 -10.140 -0.038 1.00 98.38 80 LYS A CA 1
ATOM 653 C C . LYS A 1 80 ? 5.768 -10.482 0.128 1.00 98.38 80 LYS A C 1
ATOM 655 O O . LYS A 1 80 ? 6.540 -10.239 -0.793 1.00 98.38 80 LYS A O 1
ATOM 660 N N . ASN A 1 81 ? 6.154 -11.081 1.252 1.00 96.69 81 ASN A N 1
ATOM 661 C CA . ASN A 1 81 ? 7.540 -11.510 1.494 1.00 96.69 81 ASN A CA 1
ATOM 662 C C . ASN A 1 81 ? 8.606 -10.439 1.162 1.00 96.69 81 ASN A C 1
ATOM 664 O O . ASN A 1 81 ? 9.676 -10.744 0.635 1.00 96.69 81 ASN A O 1
ATOM 668 N N . ASN A 1 82 ? 8.300 -9.170 1.422 1.00 97.44 82 ASN A N 1
ATOM 669 C CA . ASN A 1 82 ? 9.290 -8.095 1.409 1.00 97.44 82 ASN A CA 1
ATOM 670 C C . ASN A 1 82 ? 9.753 -7.856 2.858 1.00 97.44 82 ASN A C 1
ATOM 672 O O . ASN A 1 82 ? 9.249 -8.489 3.785 1.00 97.44 82 ASN A O 1
ATOM 676 N N . ALA A 1 83 ? 10.684 -6.932 3.083 1.00 97.44 83 ALA A N 1
ATOM 677 C CA . ALA A 1 83 ? 11.131 -6.583 4.435 1.00 97.44 83 ALA A CA 1
ATOM 678 C C . ALA A 1 83 ? 10.450 -5.314 4.966 1.00 97.44 83 ALA A C 1
ATOM 680 O O . ALA A 1 83 ? 11.065 -4.555 5.714 1.00 97.44 83 ALA A O 1
ATOM 681 N N . LEU A 1 84 ? 9.195 -5.077 4.560 1.00 98.38 84 LEU A N 1
ATOM 682 C CA . LEU A 1 84 ? 8.474 -3.850 4.886 1.00 98.38 84 LEU A CA 1
ATOM 683 C C . LEU A 1 84 ? 8.347 -3.674 6.401 1.00 98.38 84 LEU A C 1
ATOM 685 O O . LEU A 1 84 ? 7.867 -4.578 7.088 1.00 98.38 84 LEU A O 1
ATOM 689 N N . ARG A 1 85 ? 8.757 -2.507 6.903 1.00 98.06 85 ARG A N 1
ATOM 690 C CA . ARG A 1 85 ? 8.691 -2.158 8.332 1.00 98.06 85 ARG A CA 1
ATOM 691 C C . ARG A 1 85 ? 7.645 -1.108 8.647 1.00 98.06 85 ARG A C 1
ATOM 693 O O . ARG A 1 85 ? 7.077 -1.149 9.730 1.00 98.06 85 ARG A O 1
ATOM 700 N N . THR A 1 86 ? 7.343 -0.221 7.706 1.00 98.00 86 THR A N 1
ATOM 701 C CA . THR A 1 86 ? 6.425 0.893 7.953 1.00 98.00 86 THR A CA 1
ATOM 702 C C . THR A 1 86 ? 5.522 1.149 6.755 1.00 98.00 86 THR A C 1
ATOM 704 O O . THR A 1 86 ? 5.978 1.142 5.611 1.00 98.00 86 THR A O 1
ATOM 707 N N . ILE A 1 87 ? 4.240 1.426 7.015 1.00 98.12 87 ILE A N 1
ATOM 708 C CA . ILE A 1 87 ? 3.316 2.002 6.030 1.00 98.12 87 ILE A CA 1
ATOM 709 C C . ILE A 1 87 ? 2.915 3.402 6.483 1.00 98.12 87 ILE A C 1
ATOM 711 O O . ILE A 1 87 ? 2.114 3.562 7.403 1.00 98.12 87 ILE A O 1
ATOM 715 N N . SER A 1 88 ? 3.457 4.404 5.795 1.00 97.12 88 SER A N 1
ATOM 716 C CA . SER A 1 88 ? 3.230 5.815 6.096 1.00 97.12 88 SER A CA 1
ATOM 717 C C . SER A 1 88 ? 2.038 6.421 5.359 1.00 97.12 88 SER A C 1
ATOM 719 O O . SER A 1 88 ? 1.599 5.959 4.298 1.00 97.12 88 SER A O 1
ATOM 721 N N . ALA A 1 89 ? 1.550 7.548 5.878 1.00 95.62 89 ALA A N 1
ATOM 722 C CA . ALA A 1 89 ? 0.510 8.331 5.225 1.00 95.62 89 ALA A CA 1
ATOM 723 C C . ALA A 1 89 ? 0.914 8.777 3.805 1.00 95.62 89 ALA A C 1
ATOM 725 O O . ALA A 1 89 ? 1.963 9.380 3.561 1.00 95.62 89 ALA A O 1
ATOM 726 N N . GLY A 1 90 ? 0.016 8.548 2.845 1.00 94.25 90 GLY A N 1
ATOM 727 C CA . GLY A 1 90 ? 0.170 9.019 1.468 1.00 94.25 90 GLY A CA 1
ATOM 728 C C . GLY A 1 90 ? 0.976 8.104 0.545 1.00 94.25 90 GLY A C 1
ATOM 729 O O . GLY A 1 90 ? 1.187 8.481 -0.609 1.00 94.25 90 GLY A O 1
ATOM 730 N N . VAL A 1 91 ? 1.379 6.908 0.989 1.00 95.94 91 VAL A N 1
ATOM 731 C CA . VAL A 1 91 ? 1.912 5.853 0.104 1.00 95.94 91 VAL A CA 1
ATOM 732 C C . VAL A 1 91 ? 0.934 5.574 -1.044 1.00 95.94 91 VAL A C 1
ATOM 734 O O . VAL A 1 91 ? 1.318 5.653 -2.210 1.00 95.94 91 VAL A O 1
ATOM 737 N N . PHE A 1 92 ? -0.348 5.376 -0.717 1.00 94.12 92 PHE A N 1
ATOM 738 C CA . PHE A 1 92 ? -1.418 5.022 -1.661 1.00 94.12 92 PHE A CA 1
ATOM 739 C C . PHE A 1 92 ? -2.285 6.209 -2.112 1.00 94.12 92 PHE A C 1
ATOM 741 O O . PHE A 1 92 ? -3.455 6.043 -2.471 1.00 94.12 92 PHE A O 1
ATOM 748 N N . ARG A 1 93 ? -1.755 7.434 -2.075 1.00 91.50 93 ARG A N 1
ATOM 749 C CA . ARG A 1 93 ? -2.540 8.643 -2.363 1.00 91.50 93 ARG A CA 1
ATOM 750 C C . ARG A 1 93 ? -3.189 8.592 -3.757 1.00 91.50 93 ARG A C 1
ATOM 752 O O . ARG A 1 93 ? -2.494 8.426 -4.754 1.00 91.50 93 ARG A O 1
ATOM 759 N N . LYS A 1 94 ? -4.498 8.871 -3.841 1.00 86.12 94 LYS A N 1
ATOM 760 C CA . LYS A 1 94 ? -5.280 8.848 -5.100 1.00 86.12 94 LYS A CA 1
ATOM 761 C C . LYS A 1 94 ? -5.260 7.475 -5.801 1.00 86.12 94 LYS A C 1
ATOM 763 O O . LYS A 1 94 ? -5.115 7.403 -7.018 1.00 86.12 94 LYS A O 1
ATOM 768 N N . SER A 1 95 ? -5.382 6.396 -5.029 1.00 88.50 95 SER A N 1
ATOM 769 C CA . SER A 1 95 ? -5.575 5.027 -5.541 1.00 88.50 95 SER A CA 1
ATOM 770 C C . SER A 1 95 ? -7.060 4.658 -5.529 1.00 88.50 95 SER A C 1
ATOM 772 O O . SER A 1 95 ? -7.475 3.727 -4.849 1.00 88.50 95 SER A O 1
ATOM 774 N N . GLU A 1 96 ? -7.878 5.432 -6.241 1.00 84.25 96 GLU A N 1
ATOM 775 C CA . GLU A 1 96 ? -9.351 5.405 -6.138 1.00 84.25 96 GLU A CA 1
ATOM 776 C C . GLU A 1 96 ? -9.990 4.117 -6.683 1.00 84.25 96 GLU A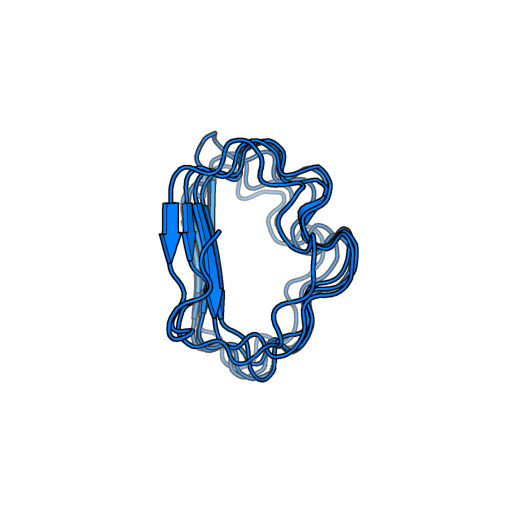 C 1
ATOM 778 O O . GLU A 1 96 ? -11.151 3.826 -6.407 1.00 84.25 96 GLU A O 1
ATOM 783 N N . HIS A 1 97 ? -9.235 3.313 -7.426 1.00 91.44 97 HIS A N 1
ATOM 784 C CA . HIS A 1 97 ? -9.701 2.050 -7.998 1.00 91.44 97 HIS A CA 1
ATOM 785 C C . HIS A 1 97 ? -9.176 0.803 -7.274 1.00 91.44 97 HIS A C 1
ATOM 787 O O . HIS A 1 97 ? -9.491 -0.313 -7.695 1.00 91.44 97 HIS A O 1
ATOM 793 N N . LEU A 1 98 ? -8.399 0.980 -6.198 1.00 94.00 98 LEU A N 1
ATOM 794 C CA . LEU A 1 98 ? -7.848 -0.112 -5.398 1.00 94.00 98 LEU A CA 1
ATOM 795 C C . LEU A 1 98 ? -8.950 -0.782 -4.569 1.00 94.00 98 LEU A C 1
ATOM 797 O O . LEU A 1 98 ? -9.532 -0.150 -3.692 1.00 94.00 98 LEU A O 1
ATOM 801 N N . ARG A 1 99 ? -9.209 -2.067 -4.833 1.00 95.50 99 ARG A N 1
ATOM 802 C CA . ARG A 1 99 ? -10.213 -2.873 -4.113 1.00 95.50 99 ARG A CA 1
ATOM 803 C C . ARG A 1 99 ? -9.602 -3.899 -3.172 1.00 95.50 99 ARG A C 1
ATOM 805 O O . ARG A 1 99 ? -10.198 -4.197 -2.140 1.00 95.50 99 ARG A O 1
ATOM 812 N N . GLU A 1 100 ? -8.403 -4.384 -3.484 1.00 97.38 100 GLU A N 1
ATOM 813 C CA . GLU A 1 100 ? -7.681 -5.324 -2.628 1.00 97.38 100 GLU A CA 1
ATOM 814 C C . GLU A 1 100 ? -6.244 -4.879 -2.389 1.00 97.38 100 GLU A C 1
ATOM 816 O O . GLU A 1 100 ? -5.496 -4.598 -3.330 1.00 97.38 100 GLU A O 1
ATOM 821 N N . LEU A 1 101 ? -5.845 -4.882 -1.122 1.00 97.81 101 LEU A N 1
ATOM 822 C CA . LEU A 1 101 ? -4.492 -4.570 -0.699 1.00 97.81 101 LEU A CA 1
ATOM 823 C C . LEU A 1 101 ? -4.010 -5.654 0.255 1.00 97.81 101 LEU A C 1
ATOM 825 O O . LEU A 1 101 ? -4.601 -5.881 1.308 1.00 97.81 101 LEU A O 1
ATOM 829 N N . THR A 1 102 ? -2.923 -6.319 -0.124 1.00 98.62 102 THR A N 1
ATOM 830 C CA . THR A 1 102 ? -2.199 -7.239 0.751 1.00 98.62 102 THR A CA 1
ATOM 831 C C . THR A 1 102 ? -0.821 -6.680 1.053 1.00 98.62 102 THR A C 1
ATOM 833 O O . THR A 1 102 ? -0.070 -6.385 0.124 1.00 98.62 102 THR A O 1
ATOM 836 N N . ILE A 1 103 ? -0.487 -6.564 2.336 1.00 98.44 103 ILE A N 1
ATOM 837 C CA . ILE A 1 103 ? 0.834 -6.158 2.816 1.00 98.44 103 ILE A CA 1
ATOM 838 C C . ILE A 1 103 ? 1.296 -7.164 3.864 1.00 98.44 103 ILE A C 1
ATOM 840 O O . ILE A 1 103 ? 0.637 -7.369 4.880 1.00 98.44 103 ILE A O 1
ATOM 844 N N . GLU A 1 104 ? 2.451 -7.766 3.629 1.00 97.88 104 GLU A N 1
ATOM 845 C CA . GLU A 1 104 ? 3.144 -8.609 4.596 1.00 97.88 104 GLU A CA 1
ATOM 846 C C . GLU A 1 104 ? 4.461 -7.921 4.954 1.00 97.88 104 GLU A C 1
ATOM 848 O O . GLU A 1 104 ? 5.271 -7.622 4.070 1.00 97.88 104 GLU A O 1
ATOM 853 N N . GLY A 1 105 ? 4.643 -7.623 6.240 1.00 96.00 105 GLY A N 1
ATOM 854 C CA . GLY A 1 105 ? 5.839 -6.959 6.748 1.00 96.00 105 GLY A CA 1
ATOM 855 C C . GLY A 1 105 ? 6.529 -7.736 7.864 1.00 96.00 105 GLY A C 1
ATOM 856 O O . GLY A 1 105 ? 6.042 -8.765 8.336 1.00 96.00 105 GLY A O 1
ATOM 857 N N . ILE A 1 106 ? 7.679 -7.216 8.292 1.00 96.38 106 ILE A N 1
ATOM 858 C CA . ILE A 1 106 ? 8.488 -7.757 9.387 1.00 96.38 106 ILE A CA 1
ATOM 859 C C . ILE A 1 106 ? 8.524 -6.703 10.490 1.00 96.38 106 ILE A C 1
ATOM 861 O O . ILE A 1 106 ? 9.233 -5.708 10.365 1.00 96.38 106 ILE A O 1
ATOM 865 N N . ASN A 1 107 ? 7.768 -6.939 11.567 1.00 96.25 107 ASN A N 1
ATOM 866 C CA . ASN A 1 107 ? 7.521 -5.954 12.628 1.00 96.25 107 ASN A CA 1
ATOM 867 C C . ASN A 1 107 ? 6.915 -4.665 12.058 1.00 96.25 107 ASN A C 1
ATOM 869 O O . ASN A 1 107 ? 7.456 -3.572 12.212 1.00 96.25 107 ASN A O 1
ATOM 873 N N . LEU A 1 108 ? 5.820 -4.838 11.320 1.00 97.88 108 LEU A N 1
ATOM 874 C CA . LEU A 1 108 ? 5.179 -3.786 10.556 1.00 97.88 108 LEU A CA 1
ATOM 875 C C . LEU A 1 108 ? 4.490 -2.781 11.488 1.00 97.88 108 LEU A C 1
ATOM 877 O O . LEU A 1 108 ? 3.640 -3.152 12.305 1.00 97.88 108 LEU A O 1
ATOM 881 N N . THR A 1 109 ? 4.818 -1.508 11.312 1.00 97.81 109 THR A N 1
ATOM 882 C CA . THR A 1 109 ? 4.135 -0.365 11.914 1.00 97.81 109 THR A CA 1
ATOM 883 C C . THR A 1 109 ? 3.193 0.261 10.895 1.00 97.81 109 THR A C 1
ATOM 885 O O . THR A 1 109 ? 3.589 0.611 9.780 1.00 97.81 109 THR A O 1
ATOM 888 N N . ILE A 1 110 ? 1.930 0.419 11.281 1.00 97.69 110 ILE A N 1
ATOM 889 C CA . ILE A 1 110 ? 0.938 1.160 10.505 1.00 97.69 110 ILE A CA 1
ATOM 890 C C . ILE A 1 110 ? 0.803 2.550 11.115 1.00 97.69 110 ILE A C 1
ATOM 892 O O . ILE A 1 110 ? 0.248 2.699 12.205 1.00 97.69 110 ILE A O 1
ATOM 896 N N . GLU A 1 111 ? 1.304 3.560 10.410 1.00 97.38 111 GLU A N 1
ATOM 897 C CA . GLU A 1 111 ? 1.295 4.933 10.905 1.00 97.38 111 GLU A CA 1
ATOM 898 C C . GLU A 1 111 ? -0.087 5.587 10.796 1.00 97.38 111 GLU A C 1
ATOM 900 O O . GLU A 1 111 ? -0.982 5.172 10.049 1.00 97.38 111 GLU A O 1
ATOM 905 N N . THR A 1 112 ? -0.236 6.686 11.524 1.00 95.25 112 THR A N 1
ATOM 906 C CA . THR A 1 112 ? -1.408 7.551 11.515 1.00 95.25 112 THR A CA 1
ATOM 907 C C . THR A 1 112 ? -1.800 7.924 10.082 1.00 95.25 112 THR A C 1
ATOM 909 O O . THR A 1 112 ? -1.038 8.539 9.337 1.00 95.25 112 THR A O 1
ATOM 912 N N . GLY A 1 113 ? -3.025 7.578 9.679 1.00 94.06 113 GLY A N 1
ATOM 913 C CA . GLY A 1 113 ? -3.553 7.892 8.352 1.00 94.06 113 GLY A CA 1
ATOM 914 C C . GLY A 1 113 ? -2.906 7.139 7.182 1.00 94.06 113 GLY A C 1
ATOM 915 O O . GLY A 1 113 ? -3.137 7.548 6.037 1.00 94.06 113 GLY A O 1
ATOM 916 N N . ALA A 1 114 ? -2.159 6.055 7.428 1.00 95.75 114 ALA A N 1
ATOM 917 C CA . ALA A 1 114 ? -1.553 5.184 6.411 1.00 95.75 114 ALA A CA 1
ATOM 918 C C . ALA A 1 114 ? -2.505 4.853 5.248 1.00 95.75 114 ALA A C 1
ATOM 920 O O . ALA A 1 114 ? -2.129 4.926 4.074 1.00 95.75 114 ALA A O 1
ATOM 921 N N . PHE A 1 115 ? -3.769 4.570 5.574 1.00 94.31 115 PHE A N 1
ATOM 922 C CA . PHE A 1 115 ? -4.790 4.164 4.609 1.00 94.31 115 PHE A CA 1
ATOM 923 C C . PHE A 1 115 ? -5.844 5.237 4.326 1.00 94.31 115 PHE A C 1
ATOM 925 O O . PHE A 1 115 ? -6.781 4.984 3.580 1.00 94.31 115 PHE A O 1
ATOM 932 N N . SER A 1 116 ? -5.689 6.456 4.849 1.00 91.06 116 SER A N 1
ATOM 933 C CA . SER A 1 116 ? -6.742 7.490 4.864 1.00 91.06 116 SER A CA 1
ATOM 934 C C . SER A 1 116 ? -7.289 7.944 3.508 1.00 91.06 116 SER A C 1
ATOM 936 O O . SER A 1 116 ? -8.322 8.610 3.445 1.00 91.06 116 SER A O 1
ATOM 938 N N . THR A 1 117 ? -6.610 7.594 2.417 1.00 89.31 117 THR A N 1
ATOM 939 C CA . THR A 1 117 ? -7.025 7.894 1.043 1.00 89.31 117 THR A CA 1
ATOM 940 C C . THR A 1 117 ? -7.664 6.708 0.317 1.00 89.31 117 THR A C 1
ATOM 942 O O . THR A 1 117 ? -8.042 6.857 -0.842 1.00 89.31 117 THR A O 1
ATOM 945 N N . LEU A 1 118 ? -7.742 5.532 0.944 1.00 90.50 118 LEU A N 1
ATOM 946 C CA . LEU A 1 118 ? -8.299 4.311 0.358 1.00 90.50 118 LEU A CA 1
ATOM 947 C C . LEU A 1 118 ? -9.819 4.252 0.556 1.00 90.50 118 LEU A C 1
ATOM 949 O O . LEU A 1 118 ? -10.335 3.481 1.357 1.00 90.50 118 LEU A O 1
ATOM 953 N N . THR A 1 119 ? -10.555 5.081 -0.178 1.00 86.69 119 THR A N 1
ATOM 954 C CA . THR A 1 119 ? -12.014 5.228 -0.011 1.00 86.69 119 THR A CA 1
ATOM 955 C C . THR A 1 119 ? -12.844 4.114 -0.658 1.00 86.69 119 THR A C 1
ATOM 957 O O . THR A 1 119 ? -14.052 4.043 -0.434 1.00 86.69 119 THR A O 1
ATOM 960 N N . THR A 1 120 ? -12.218 3.250 -1.458 1.00 89.75 120 THR A N 1
ATOM 961 C CA . THR A 1 120 ? -12.874 2.185 -2.237 1.00 89.75 120 THR A CA 1
ATOM 962 C C . THR A 1 120 ? -12.359 0.784 -1.914 1.00 89.75 120 THR A C 1
ATOM 964 O O . THR A 1 120 ? -12.781 -0.172 -2.558 1.00 89.75 120 THR A O 1
ATOM 967 N N . ILE A 1 121 ? -11.472 0.641 -0.927 1.00 92.75 121 ILE A N 1
ATOM 968 C CA . ILE A 1 121 ? -10.910 -0.659 -0.558 1.00 92.75 121 ILE A CA 1
ATOM 969 C C . ILE A 1 121 ? -12.000 -1.568 0.024 1.00 92.75 121 ILE A C 1
ATOM 971 O O . ILE A 1 121 ? -12.711 -1.167 0.941 1.00 92.75 121 ILE A O 1
ATOM 975 N N . ASP A 1 122 ? -12.109 -2.790 -0.499 1.00 94.38 122 ASP A N 1
ATOM 976 C CA . ASP A 1 122 ? -13.051 -3.801 -0.014 1.00 94.38 122 ASP A CA 1
ATOM 977 C C . ASP A 1 122 ? -12.321 -4.811 0.891 1.00 94.38 122 ASP A C 1
ATOM 979 O O . ASP A 1 122 ? -12.823 -5.179 1.952 1.00 94.38 122 ASP A O 1
ATOM 983 N N . PHE A 1 123 ? -11.101 -5.214 0.521 1.00 96.19 123 PHE A N 1
ATOM 984 C CA . PHE A 1 123 ? -10.316 -6.207 1.258 1.00 96.19 123 PHE A CA 1
ATOM 985 C C . PHE A 1 123 ? -8.947 -5.653 1.644 1.00 96.19 123 PHE A C 1
ATOM 987 O O . PHE A 1 123 ? -8.131 -5.309 0.782 1.00 96.19 123 PHE A O 1
ATOM 994 N N . LEU A 1 124 ? -8.683 -5.612 2.948 1.00 96.88 124 LEU A N 1
ATOM 995 C CA . LEU A 1 124 ? -7.409 -5.178 3.505 1.00 96.88 124 LEU A CA 1
ATOM 996 C C . LEU A 1 124 ? -6.788 -6.327 4.297 1.00 96.88 124 LEU A C 1
ATOM 998 O O . LEU A 1 124 ? -7.307 -6.723 5.335 1.00 96.88 124 LEU A O 1
ATOM 1002 N N . ILE A 1 125 ? -5.686 -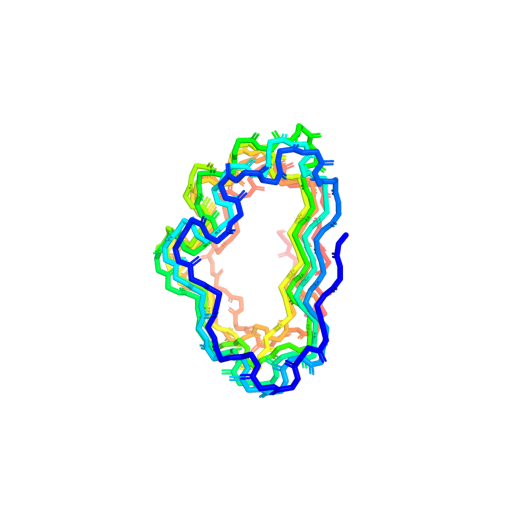6.875 3.790 1.00 97.69 125 ILE A N 1
ATOM 1003 C CA . ILE A 1 125 ? -4.962 -7.985 4.409 1.00 97.69 125 ILE A CA 1
ATOM 1004 C C . ILE A 1 125 ? -3.591 -7.472 4.836 1.00 97.69 125 ILE A C 1
ATOM 1006 O O . ILE A 1 125 ? -2.773 -7.108 3.993 1.00 97.69 125 ILE A O 1
ATOM 1010 N N . LEU A 1 126 ? -3.333 -7.451 6.138 1.00 97.06 126 LEU A N 1
ATOM 1011 C CA . LEU A 1 126 ? -2.097 -6.948 6.724 1.00 97.06 126 LEU A CA 1
ATOM 1012 C C . LEU A 1 126 ? -1.506 -8.014 7.648 1.00 97.06 126 LEU A C 1
ATOM 1014 O O . LEU A 1 126 ? -2.176 -8.482 8.562 1.00 97.06 126 LEU A O 1
ATOM 1018 N N . LYS A 1 127 ? -0.254 -8.411 7.430 1.00 96.75 127 LYS A N 1
ATOM 1019 C CA . LYS A 1 127 ? 0.423 -9.440 8.237 1.00 96.75 127 LYS A CA 1
ATOM 1020 C C . LYS A 1 127 ? 1.697 -8.898 8.863 1.00 96.75 127 LYS A C 1
ATOM 1022 O O . LYS A 1 127 ? 2.350 -8.021 8.297 1.00 96.75 127 LYS A O 1
ATOM 1027 N N . GLY A 1 128 ? 2.074 -9.478 10.001 1.00 96.31 128 GLY A N 1
ATOM 1028 C CA . GLY A 1 128 ? 3.314 -9.140 10.693 1.00 96.31 128 GLY A CA 1
ATOM 1029 C C . GLY A 1 128 ? 3.267 -7.795 11.413 1.00 96.31 128 GLY A C 1
ATOM 1030 O O . GLY A 1 128 ? 4.322 -7.218 11.665 1.00 96.31 128 GLY A O 1
ATOM 1031 N N . ILE A 1 129 ? 2.071 -7.286 11.736 1.00 96.75 129 ILE A N 1
ATOM 1032 C CA . ILE A 1 129 ? 1.913 -6.004 12.429 1.00 96.75 129 ILE A CA 1
ATOM 1033 C C . ILE A 1 129 ? 2.347 -6.138 13.888 1.00 96.75 129 ILE A C 1
ATOM 1035 O O . ILE A 1 129 ? 1.913 -7.057 14.583 1.00 96.75 129 ILE A O 1
ATOM 1039 N N . THR A 1 130 ? 3.159 -5.198 14.362 1.00 96.31 130 THR A N 1
ATOM 1040 C CA . THR A 1 130 ? 3.517 -5.042 15.784 1.00 96.31 130 THR A CA 1
ATOM 1041 C C . THR A 1 130 ? 2.983 -3.747 16.379 1.00 96.31 130 THR A C 1
ATOM 1043 O O . THR A 1 130 ? 2.835 -3.633 17.594 1.00 96.31 130 THR A O 1
ATOM 1046 N N . THR A 1 131 ? 2.670 -2.756 15.544 1.00 95.88 131 THR A N 1
ATOM 1047 C CA . THR A 1 131 ? 2.176 -1.457 16.002 1.00 95.88 131 THR A CA 1
ATOM 1048 C C . THR A 1 131 ? 1.159 -0.895 15.019 1.00 95.88 131 THR A C 1
ATOM 1050 O O . THR A 1 131 ? 1.377 -0.886 13.810 1.00 95.88 131 THR A O 1
ATOM 1053 N N . ILE A 1 132 ? 0.041 -0.411 15.553 1.00 96.00 132 ILE A N 1
ATOM 1054 C CA . ILE A 1 132 ? -0.965 0.350 14.816 1.00 96.00 132 ILE A CA 1
ATOM 1055 C C . ILE A 1 132 ? -1.123 1.668 15.563 1.00 96.00 132 ILE A C 1
ATOM 1057 O O . ILE A 1 132 ? -1.505 1.683 16.733 1.00 96.00 132 ILE A O 1
ATOM 1061 N N . GLU A 1 133 ? -0.798 2.774 14.908 1.00 95.19 133 GLU A N 1
ATOM 1062 C CA . GLU A 1 133 ? -0.955 4.093 15.504 1.00 95.19 133 GLU A CA 1
ATOM 1063 C C . GLU A 1 133 ? -2.422 4.533 15.542 1.00 95.19 133 GLU A C 1
ATOM 1065 O O . GLU A 1 133 ? -3.276 4.086 14.765 1.00 95.19 133 GLU A O 1
ATOM 1070 N N . LYS A 1 134 ? -2.720 5.483 16.435 1.00 91.38 134 LYS A N 1
ATOM 1071 C CA . LYS A 1 134 ? -4.046 6.095 16.529 1.00 91.38 134 LYS A CA 1
ATOM 1072 C C . LYS A 1 134 ? -4.459 6.644 15.163 1.00 91.38 134 LYS A C 1
ATOM 1074 O O . LYS A 1 134 ? -3.695 7.334 14.500 1.00 91.38 134 LYS A O 1
ATOM 1079 N N . SER A 1 135 ? -5.705 6.401 14.754 1.00 91.44 135 SER A N 1
ATOM 1080 C CA . SER A 1 135 ? -6.231 6.884 13.466 1.00 91.44 135 SER A CA 1
ATOM 1081 C C . SER A 1 135 ? -5.517 6.329 12.216 1.00 91.44 135 SER A C 1
ATOM 1083 O O . SER A 1 135 ? -5.679 6.894 11.132 1.00 91.44 135 SER A O 1
ATOM 1085 N N . ALA A 1 136 ? -4.779 5.215 12.310 1.00 94.00 136 ALA A N 1
ATOM 1086 C CA . ALA A 1 136 ? -4.218 4.501 11.153 1.00 94.00 136 ALA A CA 1
ATOM 1087 C C . ALA A 1 136 ? -5.266 4.206 10.057 1.00 94.00 136 ALA A C 1
ATOM 1089 O O . ALA A 1 136 ? -5.005 4.366 8.860 1.00 94.00 136 ALA A O 1
ATOM 1090 N N . PHE A 1 137 ? -6.483 3.858 10.484 1.00 91.94 137 PHE A N 1
ATOM 1091 C CA . PHE A 1 137 ? -7.629 3.524 9.637 1.00 91.94 137 PHE A CA 1
ATOM 1092 C C . PHE A 1 137 ? -8.635 4.677 9.469 1.00 91.94 137 PHE A C 1
ATOM 1094 O O . PHE A 1 137 ? -9.773 4.476 9.038 1.00 91.94 137 PHE A O 1
ATOM 1101 N N . LYS A 1 138 ? -8.251 5.912 9.800 1.00 89.31 138 LYS A N 1
ATOM 1102 C CA . LYS A 1 138 ? -9.143 7.066 9.639 1.00 89.31 138 LYS A CA 1
ATOM 1103 C C . LYS A 1 138 ? -9.623 7.176 8.189 1.00 89.31 138 LYS A C 1
ATOM 1105 O O . LYS A 1 138 ? -8.811 7.101 7.277 1.00 89.31 138 LYS A O 1
ATOM 1110 N N . ASN A 1 139 ? -10.918 7.421 7.990 1.00 85.50 139 ASN A N 1
ATOM 1111 C CA . ASN A 1 139 ? -11.593 7.591 6.692 1.00 85.50 139 ASN A CA 1
ATOM 1112 C C . ASN A 1 139 ? -11.724 6.340 5.801 1.00 85.50 139 ASN A C 1
ATOM 1114 O O . ASN A 1 139 ? -12.284 6.462 4.710 1.00 85.50 139 ASN A O 1
ATOM 1118 N N . ILE A 1 140 ? -11.282 5.150 6.226 1.00 86.31 140 ILE A N 1
ATOM 1119 C CA . ILE A 1 140 ? -11.537 3.917 5.459 1.00 86.31 140 ILE A CA 1
ATOM 1120 C C . ILE A 1 140 ? -12.863 3.272 5.872 1.00 86.31 140 ILE A C 1
ATOM 1122 O O . ILE A 1 140 ? -12.917 2.226 6.506 1.00 86.31 140 ILE A O 1
ATOM 1126 N N . SER A 1 141 ? -13.963 3.919 5.495 1.00 73.38 141 SER A N 1
ATOM 1127 C CA . SER A 1 141 ? -15.311 3.524 5.910 1.00 73.38 141 SER A CA 1
ATOM 1128 C C . SER A 1 141 ? -15.946 2.416 5.068 1.00 73.38 141 SER A C 1
ATOM 1130 O O . SER A 1 141 ? -17.086 2.080 5.324 1.00 73.38 141 SER A O 1
ATOM 1132 N N . ARG A 1 142 ? -15.290 1.856 4.043 1.00 79.31 142 ARG A N 1
ATOM 1133 C CA . ARG A 1 142 ? -15.921 0.873 3.126 1.00 79.31 142 ARG A CA 1
ATOM 1134 C C . ARG A 1 142 ? -15.247 -0.495 3.089 1.00 79.31 142 ARG A C 1
ATOM 1136 O O . ARG A 1 142 ? -15.585 -1.304 2.233 1.00 79.31 142 ARG A O 1
ATOM 1143 N N . VAL A 1 143 ? -14.334 -0.761 4.019 1.00 89.12 143 VAL A N 1
ATOM 1144 C CA . VAL A 1 143 ? -13.626 -2.044 4.075 1.00 89.12 143 VAL A CA 1
ATOM 1145 C C . VAL A 1 143 ? -14.627 -3.138 4.411 1.00 89.12 143 VAL A C 1
ATOM 1147 O O . VAL A 1 143 ? -15.188 -3.130 5.495 1.00 89.12 143 VAL A O 1
ATOM 1150 N N . TYR A 1 144 ? -14.853 -4.076 3.497 1.00 91.50 144 TYR A N 1
ATOM 1151 C CA . TYR A 1 144 ? -15.714 -5.233 3.727 1.00 91.50 144 TYR A CA 1
ATOM 1152 C C . TYR A 1 144 ? -15.066 -6.206 4.718 1.00 91.50 144 TYR A C 1
ATOM 1154 O O . TYR A 1 144 ? -15.716 -6.646 5.669 1.00 91.50 144 TYR A O 1
ATOM 1162 N N . ARG A 1 145 ? -13.777 -6.510 4.509 1.00 93.62 145 ARG A N 1
ATOM 1163 C CA . ARG A 1 145 ? -12.997 -7.436 5.337 1.00 93.62 145 ARG A CA 1
ATOM 1164 C C . ARG A 1 145 ? -11.626 -6.865 5.680 1.00 93.62 145 ARG A C 1
ATOM 1166 O O . ARG A 1 145 ? -10.854 -6.520 4.782 1.00 93.62 145 ARG A O 1
ATOM 1173 N N . LEU A 1 146 ? -11.311 -6.862 6.971 1.00 94.06 146 LEU A N 1
ATOM 1174 C CA . LEU A 1 146 ? -9.961 -6.659 7.486 1.00 94.06 146 LEU A CA 1
ATOM 1175 C C . LEU A 1 146 ? -9.398 -8.000 7.959 1.00 94.06 146 LEU A C 1
ATOM 1177 O O . LEU A 1 146 ? -9.968 -8.650 8.828 1.00 94.06 146 LEU A O 1
ATOM 1181 N N . ASP A 1 147 ? -8.263 -8.414 7.415 1.00 95.12 147 ASP A N 1
ATOM 1182 C CA . ASP A 1 147 ? -7.529 -9.575 7.904 1.00 95.12 147 ASP A CA 1
ATOM 1183 C C . ASP A 1 147 ? -6.172 -9.138 8.449 1.00 95.12 147 ASP A C 1
ATOM 1185 O O . ASP A 1 147 ? -5.294 -8.703 7.707 1.00 95.12 147 ASP A O 1
ATOM 1189 N N . ILE A 1 148 ? -6.016 -9.297 9.757 1.00 93.75 148 ILE A N 1
ATOM 1190 C CA . ILE A 1 148 ? -4.818 -8.979 10.531 1.00 93.75 148 ILE A CA 1
ATOM 1191 C C . ILE A 1 148 ? -4.264 -10.210 11.258 1.00 93.75 148 ILE A C 1
ATOM 1193 O O . ILE A 1 148 ? -3.537 -10.071 12.244 1.00 93.75 148 ILE A O 1
ATOM 1197 N N . THR A 1 149 ? -4.586 -11.434 10.809 1.00 90.88 149 THR A N 1
ATOM 1198 C CA . THR A 1 149 ? -3.982 -12.643 11.399 1.00 90.88 149 THR A CA 1
ATOM 1199 C C . THR A 1 149 ? -2.457 -12.626 11.248 1.00 90.88 149 THR A C 1
ATOM 1201 O O . THR A 1 149 ? -1.903 -11.879 10.443 1.00 90.88 149 THR A O 1
ATOM 1204 N N . ASN A 1 150 ? -1.747 -13.419 12.051 1.00 91.50 150 ASN A N 1
ATOM 1205 C CA . ASN A 1 150 ? -0.279 -13.401 12.115 1.00 91.50 150 ASN A CA 1
ATOM 1206 C C . ASN A 1 150 ? 0.303 -12.011 12.445 1.00 91.50 150 ASN A C 1
ATOM 1208 O O . ASN A 1 150 ? 1.359 -11.628 11.939 1.00 91.50 150 ASN A O 1
ATOM 1212 N N . SER A 1 151 ? -0.390 -11.259 13.299 1.00 93.69 151 SER A N 1
ATOM 1213 C CA . SER A 1 151 ? 0.064 -9.982 13.850 1.00 93.69 151 SER A CA 1
ATOM 1214 C C . SER A 1 151 ? 0.091 -10.043 15.377 1.00 93.69 151 SER A C 1
ATOM 1216 O O . SER A 1 151 ? -0.657 -10.803 15.987 1.00 93.69 151 SER A O 1
ATOM 1218 N N . ARG A 1 152 ? 0.984 -9.267 15.992 1.00 92.56 152 ARG A N 1
ATOM 1219 C CA . ARG A 1 152 ? 1.267 -9.244 17.434 1.00 92.56 152 ARG A CA 1
ATOM 1220 C C . ARG A 1 152 ? 1.312 -7.796 17.926 1.00 92.56 152 ARG A C 1
ATOM 1222 O O . ARG A 1 152 ? 2.373 -7.294 18.283 1.00 92.56 152 ARG A O 1
ATOM 1229 N N . PHE A 1 153 ? 0.170 -7.118 17.880 1.00 90.25 153 PHE A N 1
ATOM 1230 C CA . PHE A 1 153 ? 0.008 -5.742 18.354 1.00 90.25 153 PHE A CA 1
ATOM 1231 C C . PHE A 1 153 ? -0.953 -5.699 19.547 1.00 90.25 153 PHE A C 1
ATOM 1233 O O . PHE A 1 153 ? -1.780 -6.595 19.719 1.00 90.25 153 PHE A O 1
ATOM 1240 N N . ASN A 1 154 ? -0.859 -4.643 20.354 1.00 87.56 154 ASN A N 1
ATOM 1241 C CA . ASN A 1 154 ? -1.788 -4.420 21.459 1.00 87.56 154 ASN A CA 1
ATOM 1242 C C . ASN A 1 154 ? -3.083 -3.801 20.936 1.00 87.56 154 ASN A C 1
ATOM 1244 O O . ASN A 1 154 ? -3.049 -2.769 20.262 1.00 87.56 154 ASN A O 1
ATOM 1248 N N . LEU A 1 155 ? -4.221 -4.404 21.280 1.00 83.88 155 LEU A N 1
ATOM 1249 C CA . LEU A 1 155 ? -5.522 -3.809 21.010 1.00 83.88 155 LEU A CA 1
ATOM 1250 C C . LEU A 1 155 ? -5.719 -2.609 21.945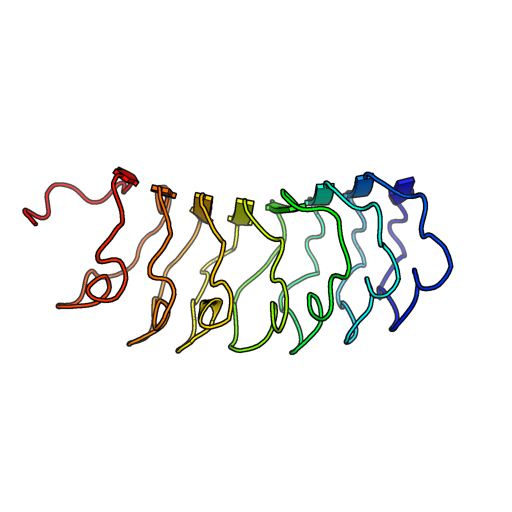 1.00 83.88 155 LEU A C 1
ATOM 1252 O O . LEU A 1 155 ? -5.659 -2.755 23.165 1.00 83.88 155 LEU A O 1
ATOM 1256 N N . THR A 1 156 ? -5.935 -1.429 21.375 1.00 84.75 156 THR A N 1
ATOM 1257 C CA . THR A 1 156 ? -6.284 -0.217 22.120 1.00 84.75 156 THR A CA 1
ATOM 1258 C C . THR A 1 156 ? -7.726 0.172 21.830 1.00 84.75 156 THR A C 1
ATOM 1260 O O . THR A 1 156 ? -8.262 -0.131 20.760 1.00 84.75 156 THR A O 1
ATOM 1263 N N . GLU A 1 157 ? -8.362 0.829 22.797 1.00 83.88 157 GLU A N 1
ATOM 1264 C CA . GLU A 1 157 ? -9.730 1.317 22.647 1.00 83.88 157 GLU A CA 1
ATOM 1265 C C . GLU A 1 157 ? -9.850 2.214 21.407 1.00 83.88 157 GLU A C 1
ATOM 1267 O O . GLU A 1 157 ? -9.010 3.082 21.146 1.00 83.88 157 GLU A O 1
ATOM 1272 N N . GLY A 1 158 ? -10.885 1.958 20.615 1.00 83.88 158 GLY A N 1
ATOM 1273 C CA . GLY A 1 158 ? -11.231 2.750 19.443 1.00 83.88 158 GLY A CA 1
ATOM 1274 C C . GLY A 1 158 ? -10.321 2.603 18.221 1.00 83.88 158 GLY A C 1
ATOM 1275 O O . GLY A 1 158 ? -10.472 3.334 17.239 1.00 83.88 158 GLY A O 1
ATOM 1276 N N . ILE A 1 159 ? -9.375 1.655 18.224 1.00 85.25 159 ILE A N 1
ATOM 1277 C CA . ILE A 1 159 ? -8.426 1.476 17.111 1.00 85.25 159 ILE A CA 1
ATOM 1278 C C . ILE A 1 159 ? -9.109 1.148 15.770 1.00 85.25 159 ILE A C 1
ATOM 1280 O O . ILE A 1 159 ? -8.560 1.444 14.707 1.00 85.25 159 ILE A O 1
ATOM 1284 N N . PHE A 1 160 ? -10.324 0.593 15.820 1.00 86.81 160 PHE A N 1
ATOM 1285 C CA . PHE A 1 160 ? -11.141 0.228 14.662 1.00 86.81 160 PHE A CA 1
ATOM 1286 C C . PHE A 1 160 ? -12.437 1.046 14.524 1.00 86.81 160 PHE A C 1
ATOM 1288 O O . PHE A 1 160 ? -13.225 0.748 13.633 1.00 86.81 160 PHE A O 1
ATOM 1295 N N . ASP A 1 161 ? -12.654 2.105 15.313 1.00 85.62 161 ASP A N 1
ATOM 1296 C CA . ASP A 1 161 ? -13.917 2.878 15.299 1.00 85.62 161 ASP A CA 1
ATOM 1297 C C . ASP A 1 161 ? -14.249 3.481 13.930 1.00 85.62 161 ASP A C 1
ATOM 1299 O O . ASP A 1 161 ? -15.407 3.651 13.550 1.00 85.62 161 ASP A O 1
ATOM 1303 N N . SER A 1 162 ? -13.218 3.799 13.149 1.00 84.69 162 SER A N 1
ATOM 1304 C CA . SER A 1 162 ? -13.373 4.322 11.793 1.00 84.69 162 SER A CA 1
ATOM 1305 C C . SER A 1 162 ? -13.827 3.272 10.770 1.00 84.69 162 SER A C 1
ATOM 1307 O O . SER A 1 162 ? -14.191 3.645 9.654 1.00 84.69 162 SER A O 1
ATOM 1309 N N . LEU A 1 163 ? -13.811 1.983 11.123 1.00 86.00 163 LEU A N 1
ATOM 1310 C CA . LEU A 1 163 ? -14.204 0.846 10.283 1.00 86.00 163 LEU A CA 1
ATOM 1311 C C . LEU A 1 163 ? -15.690 0.494 10.445 1.00 86.00 163 LEU A C 1
ATOM 1313 O O . LEU A 1 163 ? -16.062 -0.675 10.485 1.00 86.00 163 LEU A O 1
ATOM 1317 N N . SER A 1 164 ? -16.561 1.499 10.518 1.00 81.38 164 SER A N 1
ATOM 1318 C CA . SER A 1 164 ? -17.972 1.331 10.898 1.00 81.38 164 SER A CA 1
ATOM 1319 C C . SER A 1 164 ? -18.833 0.482 9.948 1.00 81.38 164 SER A C 1
ATOM 1321 O O . SER A 1 164 ? -19.913 0.053 10.341 1.00 81.38 164 SER A O 1
ATOM 1323 N N . TYR A 1 165 ? -18.380 0.214 8.719 1.00 81.38 165 TYR A N 1
ATOM 1324 C CA . TYR A 1 165 ? -19.079 -0.661 7.760 1.00 81.38 165 TYR A CA 1
ATOM 1325 C C . TYR A 1 165 ? -18.388 -2.018 7.557 1.00 81.38 165 TYR A C 1
ATOM 1327 O O . TYR A 1 165 ? -18.770 -2.776 6.659 1.00 81.38 165 TYR A O 1
ATOM 1335 N N . MET A 1 166 ? -17.364 -2.324 8.356 1.00 85.38 166 MET A N 1
ATOM 1336 C CA . MET A 1 166 ? -16.662 -3.599 8.285 1.00 85.38 166 MET A CA 1
ATOM 1337 C C . MET A 1 166 ? -17.584 -4.748 8.669 1.00 85.38 166 MET A C 1
ATOM 1339 O O . MET A 1 166 ? -18.228 -4.719 9.714 1.00 85.38 166 MET A O 1
ATOM 1343 N N . LYS A 1 167 ? -17.648 -5.766 7.805 1.00 81.94 167 LYS A N 1
ATOM 1344 C CA . LYS A 1 167 ? -18.490 -6.950 8.022 1.00 81.94 167 LYS A CA 1
ATOM 1345 C C . LYS A 1 167 ? -17.727 -8.119 8.618 1.00 81.94 167 LYS A C 1
ATOM 1347 O O . LYS A 1 167 ? -18.332 -8.977 9.249 1.00 81.94 167 LYS A O 1
ATOM 1352 N N . GLU A 1 168 ? -16.420 -8.171 8.395 1.00 83.75 168 GLU A N 1
ATOM 1353 C CA . GLU A 1 168 ? -15.583 -9.271 8.850 1.00 83.75 168 GLU A CA 1
ATOM 1354 C C . GLU A 1 168 ? -14.217 -8.762 9.297 1.00 83.75 168 GLU A C 1
ATOM 1356 O O . GLU A 1 168 ? -13.555 -8.005 8.581 1.00 83.75 168 GLU A O 1
ATOM 1361 N N . VAL A 1 169 ? -13.787 -9.224 10.469 1.00 84.81 169 VAL A N 1
ATOM 1362 C CA . VAL A 1 169 ? -12.440 -9.005 10.981 1.00 84.81 169 VAL A CA 1
ATOM 1363 C C . VAL A 1 169 ? -11.818 -10.342 11.360 1.00 84.81 169 VAL A C 1
ATOM 1365 O O . VAL A 1 169 ? -12.307 -11.043 12.241 1.00 84.81 169 VAL A O 1
ATOM 1368 N N . ASN A 1 170 ? -10.728 -10.698 10.686 1.00 84.62 170 ASN A N 1
ATOM 1369 C CA . ASN A 1 170 ? -9.972 -11.907 10.985 1.00 84.62 170 ASN A CA 1
ATOM 1370 C C . ASN A 1 170 ? -8.749 -11.519 11.808 1.00 84.62 170 ASN A C 1
ATOM 1372 O O . ASN A 1 170 ? -7.848 -10.833 11.325 1.00 84.62 170 ASN A O 1
ATOM 1376 N N . THR A 1 171 ? -8.715 -11.958 13.064 1.00 77.81 171 THR A N 1
ATOM 1377 C CA . THR A 1 171 ? -7.594 -11.732 13.983 1.00 77.81 171 THR A CA 1
ATOM 1378 C C . THR A 1 171 ? -7.212 -13.053 14.649 1.00 77.81 171 THR A C 1
ATOM 1380 O O . THR A 1 171 ? -8.039 -13.955 14.752 1.00 77.81 171 THR A O 1
ATOM 1383 N N . MET A 1 172 ? -5.955 -13.190 15.078 1.00 65.12 172 MET A N 1
ATOM 1384 C CA . MET A 1 172 ? -5.513 -14.328 15.902 1.00 65.12 172 MET A CA 1
ATOM 1385 C C . MET A 1 172 ? -5.489 -14.002 17.404 1.00 65.12 172 MET A C 1
ATOM 1387 O O . MET A 1 172 ? -4.958 -14.782 18.191 1.00 65.12 172 MET A O 1
ATOM 1391 N N . ILE A 1 173 ? -6.045 -12.861 17.822 1.00 53.06 173 ILE A N 1
ATOM 1392 C CA . ILE A 1 173 ? -6.093 -12.516 19.242 1.00 53.06 173 ILE A CA 1
ATOM 1393 C C . ILE A 1 173 ? -7.212 -13.351 19.871 1.00 53.06 173 ILE A C 1
ATOM 1395 O O . ILE A 1 173 ? -8.367 -13.258 19.454 1.00 53.06 173 ILE A O 1
ATOM 1399 N N . MET A 1 174 ? -6.864 -14.190 20.852 1.00 40.72 174 MET A N 1
ATOM 1400 C CA . MET A 1 174 ? -7.839 -14.832 21.733 1.00 40.72 174 MET A CA 1
ATOM 1401 C C . MET A 1 174 ? -8.809 -13.767 22.255 1.00 40.72 174 MET A C 1
ATOM 1403 O O . MET A 1 174 ? -8.388 -12.870 22.975 1.00 40.72 174 MET A O 1
ATOM 1407 N N . THR A 1 175 ? -10.083 -13.880 21.872 1.00 39.97 175 THR A N 1
ATOM 1408 C CA . THR A 1 175 ? -11.242 -13.247 22.522 1.00 39.97 175 THR A CA 1
ATOM 1409 C C . THR A 1 175 ? -11.014 -11.816 23.027 1.00 39.97 175 THR A C 1
ATOM 1411 O O . THR A 1 175 ? -10.748 -11.605 24.207 1.00 39.97 175 THR A O 1
ATOM 1414 N N . ALA A 1 176 ? -11.224 -10.824 22.165 1.00 34.31 176 ALA A N 1
ATOM 1415 C CA . ALA A 1 176 ? -11.747 -9.541 22.620 1.00 34.31 176 ALA A CA 1
ATOM 1416 C C . ALA A 1 176 ? -13.191 -9.459 22.125 1.00 34.31 176 ALA A C 1
ATOM 1418 O O . ALA A 1 176 ? -13.445 -9.469 20.921 1.00 34.31 176 ALA A O 1
ATOM 1419 N N . VAL A 1 177 ? -14.125 -9.496 23.073 1.00 36.66 177 VAL A N 1
ATOM 1420 C CA . VAL A 1 177 ? -15.535 -9.183 22.841 1.00 36.66 177 VAL A CA 1
ATOM 1421 C C . VAL A 1 177 ? -15.580 -7.750 22.302 1.00 36.66 177 VAL A C 1
ATOM 1423 O O . VAL A 1 177 ? -14.998 -6.859 22.921 1.00 36.66 177 VAL A O 1
ATOM 1426 N N . LEU A 1 178 ? -16.172 -7.585 21.117 1.00 42.25 178 LEU A N 1
ATOM 1427 C CA . LEU A 1 178 ? -16.514 -6.286 20.530 1.00 42.25 178 LEU A CA 1
ATOM 1428 C C . LEU A 1 178 ? -17.556 -5.566 21.390 1.00 42.25 178 LEU A C 1
ATOM 1430 O O . LEU A 1 178 ? -18.457 -6.268 21.907 1.00 42.25 178 LEU A O 1
#

Foldseek 3Di:
DEAQALCPAELDACVCQPVCVDQEYYYENNQNHQYQDANSVANPQAHAEYYYEQNANPAEQDARSQEDHNYDQNHEYAAYNYAHAEQDARSNAHVARYAYYAHEHAQHEQDANSCQRHQRHQYAHYANHAYYDANSVANNQRHQEYEYANYHYDDDPPSCVNPPNHPYYHYPDPDDDD

Organism: NCBI:txid75299

Secondary structure (DSSP, 8-state):
-EE--TT--EE-TTTTTT-TT-SEEEEES-TT--EE-TTTTTT-TT--EEEEES-TT--B--TTTT------TTEEEEEESS---EE-TTTTTT-TTEEEEEEEEEEEEE-TTTTTT-TT--EEEEEEEEEE-TTTTTT-TT-SEEE--S------TTTTTT-TT--EEE--SS----

InterPro domains:
  IPR026906 BspA-type LRR region [PF13306] (11-140)
  IPR032675 Leucine-rich repeat domain superfamily [G3DSA:3.80.10.10] (1-72)
  IPR032675 Leucine-rich repeat domain superfamily [G3DSA:3.80.10.10] (73-174)
  IPR050328 Multifunctional Developmental and Immune Receptor [PTHR24373] (7-169)